Protein AF-A0A9N9NL65-F1 (afdb_monomer)

Solvent-accessible surface area (backbone atoms only — not comparable to full-atom values): 8429 Å² total; per-residue (Å²): 136,92,76,84,95,78,80,83,81,56,79,84,69,87,69,73,79,80,67,92,77,69,92,88,80,80,86,81,75,58,72,91,59,53,74,99,67,92,49,69,66,60,51,47,40,72,78,43,74,54,50,63,75,54,86,49,64,72,66,52,74,76,53,86,87,74,60,100,44,67,74,53,44,51,54,50,52,52,60,50,59,76,53,42,76,74,82,89,77,88,79,82,77,80,89,63,77,93,50,82,85,44,86,87,64,70,76,49,69,72,58,63,73,64,64,74,90,126

Radius of gyration: 21.15 Å; Cα contacts (8 Å, |Δi|>4): 39; chains: 1; bounding box: 57×36×51 Å

Structure (mmCIF, N/CA/C/O backbone):
data_AF-A0A9N9NL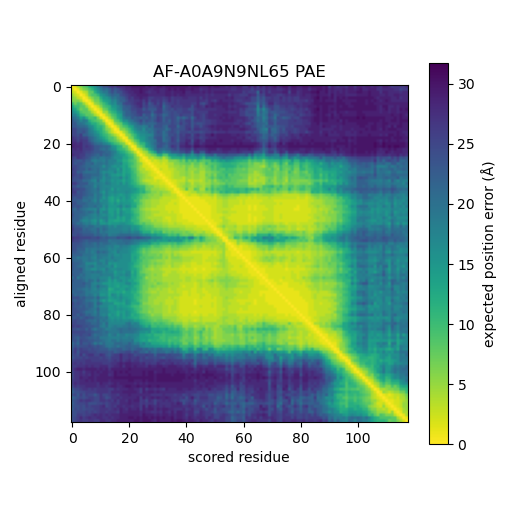65-F1
#
_entry.id   AF-A0A9N9NL65-F1
#
loop_
_atom_site.group_PDB
_atom_site.id
_atom_site.type_symbol
_atom_site.label_atom_id
_atom_site.label_alt_id
_atom_site.label_comp_id
_atom_site.label_asym_id
_atom_site.label_entity_id
_atom_site.label_seq_id
_atom_site.pdbx_PDB_ins_code
_atom_site.Cartn_x
_atom_site.Cartn_y
_atom_site.Cartn_z
_atom_site.occupancy
_atom_site.B_iso_or_equiv
_atom_site.auth_seq_id
_atom_site.auth_comp_id
_atom_site.auth_asym_id
_atom_site.auth_atom_id
_atom_site.pdbx_PDB_model_num
ATOM 1 N N . MET A 1 1 ? 3.258 26.348 6.315 1.00 36.44 1 MET A N 1
ATOM 2 C CA . MET A 1 1 ? 2.430 25.887 5.182 1.00 36.44 1 MET A CA 1
ATOM 3 C C . MET A 1 1 ? 1.489 24.807 5.706 1.00 36.44 1 MET A C 1
ATOM 5 O O . MET A 1 1 ? 1.945 23.718 6.023 1.00 36.44 1 MET A O 1
ATOM 9 N N . GLN A 1 2 ? 0.229 25.160 5.974 1.00 33.34 2 GLN A N 1
ATOM 10 C CA . GLN A 1 2 ? -0.779 24.248 6.527 1.00 33.34 2 GLN A CA 1
ATOM 11 C C . GLN A 1 2 ? -1.337 23.370 5.403 1.00 33.34 2 GLN A C 1
ATOM 13 O O . GLN A 1 2 ? -1.872 23.902 4.434 1.00 33.34 2 GLN A O 1
ATOM 18 N N . LEU A 1 3 ? -1.245 22.046 5.549 1.00 34.97 3 LEU A N 1
ATOM 19 C CA . LEU A 1 3 ? -2.016 21.095 4.749 1.00 34.97 3 LEU A CA 1
ATOM 20 C C . LEU A 1 3 ? -2.956 20.292 5.663 1.00 34.97 3 LEU A C 1
ATOM 22 O O . LEU A 1 3 ? -2.587 19.854 6.752 1.00 34.97 3 LEU A O 1
ATOM 26 N N . ASN A 1 4 ? -4.201 20.192 5.205 1.00 29.06 4 ASN A N 1
ATOM 27 C CA . ASN A 1 4 ? -5.418 19.743 5.878 1.00 29.06 4 ASN A CA 1
ATOM 28 C C . ASN A 1 4 ? -5.340 18.414 6.659 1.00 29.06 4 ASN A C 1
ATOM 30 O O . ASN A 1 4 ? -5.093 17.350 6.097 1.00 29.06 4 ASN A O 1
ATOM 34 N N . LYS A 1 5 ? -5.737 18.458 7.940 1.00 35.62 5 LYS A N 1
ATOM 35 C CA . LYS A 1 5 ? -6.006 17.296 8.813 1.00 35.62 5 LYS A CA 1
ATOM 36 C C . LYS A 1 5 ? -7.389 16.665 8.550 1.00 35.62 5 LYS A C 1
ATOM 38 O O . LYS A 1 5 ? -8.256 16.709 9.421 1.00 35.62 5 LYS A O 1
ATOM 43 N N . LYS A 1 6 ? -7.625 16.090 7.366 1.00 42.31 6 LYS A N 1
ATOM 44 C CA . LYS A 1 6 ? -8.864 15.325 7.082 1.00 42.31 6 LYS A CA 1
ATOM 45 C C . LYS A 1 6 ? -8.637 14.016 6.312 1.00 42.31 6 LYS A C 1
ATOM 47 O O . LYS A 1 6 ? -9.478 13.631 5.509 1.00 42.31 6 LYS A O 1
ATOM 52 N N . ASN A 1 7 ? -7.544 13.304 6.591 1.00 33.78 7 ASN A N 1
ATOM 53 C CA . ASN A 1 7 ? -7.343 11.965 6.034 1.00 33.78 7 ASN A CA 1
ATOM 54 C C . ASN A 1 7 ? -7.715 10.896 7.067 1.00 33.78 7 ASN A C 1
ATOM 56 O O . ASN A 1 7 ? -7.180 10.829 8.171 1.00 33.78 7 ASN A O 1
ATOM 60 N N . LEU A 1 8 ? -8.729 10.139 6.669 1.00 35.84 8 LEU A N 1
ATOM 61 C CA . LEU A 1 8 ? -9.504 9.141 7.382 1.00 35.84 8 LEU A CA 1
ATOM 62 C C . LEU A 1 8 ? -8.626 7.931 7.751 1.00 35.84 8 LEU A C 1
ATOM 64 O O . LEU A 1 8 ? -8.185 7.184 6.882 1.00 35.84 8 LEU A O 1
ATOM 68 N N . LEU A 1 9 ? -8.364 7.753 9.047 1.00 35.53 9 LEU A N 1
ATOM 69 C CA . LEU A 1 9 ? -7.723 6.565 9.616 1.00 35.53 9 LEU A CA 1
ATOM 70 C C . LEU A 1 9 ? -8.725 5.404 9.609 1.00 35.53 9 LEU A C 1
ATOM 72 O O . LEU A 1 9 ? -9.519 5.272 10.537 1.00 35.53 9 LEU A O 1
ATOM 76 N N . ILE A 1 10 ? -8.691 4.564 8.575 1.00 39.81 10 ILE A N 1
ATOM 77 C CA . ILE A 1 10 ? -9.370 3.266 8.598 1.00 39.81 10 ILE A CA 1
ATOM 78 C C . ILE A 1 10 ? -8.302 2.197 8.842 1.00 39.81 10 ILE A C 1
ATOM 80 O O . ILE A 1 10 ? -7.595 1.775 7.929 1.00 39.81 10 ILE A O 1
ATOM 84 N N . GLY A 1 11 ? -8.124 1.830 10.110 1.00 42.47 11 GLY A N 1
ATOM 85 C CA . GLY A 1 11 ? -7.150 0.833 10.538 1.00 42.47 11 GLY A CA 1
ATOM 86 C C . GLY A 1 11 ? -7.577 -0.578 10.144 1.00 42.47 11 GLY A C 1
ATOM 87 O O . GLY A 1 11 ? -8.620 -1.059 10.577 1.00 42.47 11 GLY A O 1
ATOM 88 N N . TYR A 1 12 ? -6.735 -1.257 9.368 1.00 37.97 12 TYR A N 1
ATOM 89 C CA . TYR A 1 12 ? -6.771 -2.709 9.247 1.00 37.97 12 TYR A CA 1
ATOM 90 C C . TYR A 1 12 ? -6.184 -3.319 10.524 1.00 37.97 12 TYR A C 1
ATOM 92 O O . TYR A 1 12 ? -5.000 -3.150 10.824 1.00 37.97 12 TYR A O 1
ATOM 100 N N . LEU A 1 13 ? -7.033 -3.965 11.316 1.00 41.62 13 LEU A N 1
ATOM 101 C CA . LEU A 1 13 ? -6.691 -4.548 12.607 1.00 41.62 13 LEU A CA 1
ATOM 102 C C . LEU A 1 13 ? -6.437 -6.048 12.439 1.00 41.62 13 LEU A C 1
ATOM 104 O O . LEU A 1 13 ? -7.358 -6.852 12.541 1.00 41.62 13 LEU A O 1
ATOM 108 N N . GLU A 1 14 ? -5.177 -6.440 12.245 1.00 38.09 14 GLU A N 1
ATOM 109 C CA . GLU A 1 14 ? -4.749 -7.757 12.727 1.00 38.09 14 GLU A CA 1
ATOM 110 C C . GLU A 1 14 ? -4.768 -7.699 14.259 1.00 38.09 14 GLU A C 1
ATOM 112 O O . GLU A 1 14 ? -3.880 -7.106 14.869 1.00 38.09 14 GLU A O 1
ATOM 117 N N . HIS A 1 15 ? -5.827 -8.269 14.839 1.00 38.44 15 HIS A N 1
ATOM 118 C CA . HIS A 1 15 ? -6.114 -8.363 16.270 1.00 38.44 15 HIS A CA 1
ATOM 119 C C . HIS A 1 15 ? -6.043 -7.031 17.032 1.00 38.44 15 HIS A C 1
ATOM 121 O O . HIS A 1 15 ? -5.018 -6.664 17.606 1.00 38.44 15 HIS A O 1
ATOM 127 N N . ILE A 1 16 ? -7.200 -6.368 17.181 1.00 46.06 16 ILE A N 1
ATOM 128 C CA . ILE A 1 16 ? -7.435 -5.657 18.445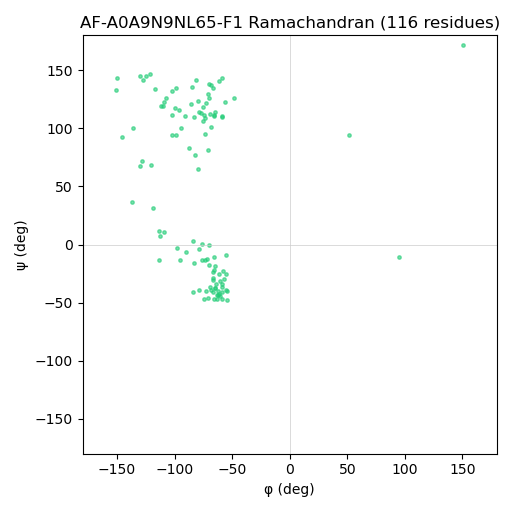 1.00 46.06 16 ILE A CA 1
ATOM 129 C C . ILE A 1 16 ? -7.288 -6.733 19.531 1.00 46.06 16 ILE A C 1
ATOM 131 O O . ILE A 1 16 ? -8.001 -7.738 19.447 1.00 46.06 16 ILE A O 1
ATOM 135 N N . PRO A 1 17 ? -6.395 -6.596 20.523 1.00 38.88 17 PRO A N 1
ATOM 136 C CA . PRO A 1 17 ? -6.464 -7.463 21.682 1.00 38.88 17 PRO A CA 1
ATOM 137 C C . PRO A 1 17 ? -7.847 -7.259 22.302 1.00 38.88 17 PRO A C 1
ATOM 139 O O . PRO A 1 17 ? -8.157 -6.186 22.819 1.00 38.88 17 PRO A O 1
ATOM 142 N N . THR A 1 18 ? -8.713 -8.266 22.208 1.00 48.44 18 THR A N 1
ATOM 143 C CA . THR A 1 18 ? -9.915 -8.328 23.035 1.00 48.44 18 THR A CA 1
ATOM 144 C C . THR A 1 18 ? -9.423 -8.638 24.440 1.00 48.44 18 THR A C 1
ATOM 146 O O . THR A 1 18 ? -9.324 -9.794 24.839 1.00 48.44 18 THR A O 1
ATOM 149 N N . VAL A 1 19 ? -8.976 -7.602 25.151 1.00 52.94 19 VAL A N 1
ATOM 150 C CA . VAL A 1 19 ? -8.609 -7.716 26.559 1.00 52.94 19 VAL A CA 1
ATOM 151 C C . VAL A 1 19 ? -9.906 -8.027 27.297 1.00 52.94 19 VAL A C 1
ATOM 153 O O . VAL A 1 19 ? -10.816 -7.202 27.324 1.00 52.94 19 VAL A O 1
ATOM 156 N N . ALA A 1 20 ? -10.014 -9.249 27.818 1.00 47.09 20 ALA A N 1
ATOM 157 C CA . ALA A 1 20 ? -11.229 -9.764 28.446 1.00 47.09 20 ALA A CA 1
ATOM 158 C C . ALA A 1 20 ? -11.553 -9.107 29.803 1.00 47.09 20 ALA A C 1
ATOM 160 O O . ALA A 1 20 ? -12.582 -9.417 30.390 1.00 47.09 20 ALA A O 1
ATOM 161 N N . GLU A 1 21 ? -10.734 -8.170 30.283 1.00 55.75 21 GLU A N 1
ATOM 162 C CA . GLU A 1 21 ? -10.946 -7.454 31.542 1.00 55.75 21 GLU A CA 1
ATOM 163 C C . GLU A 1 21 ? -10.444 -6.009 31.408 1.00 55.75 21 GLU A C 1
ATOM 165 O O . GLU A 1 21 ? -9.264 -5.732 31.603 1.00 55.75 21 GLU A O 1
ATOM 170 N N . ILE A 1 22 ? -11.320 -5.067 31.038 1.00 55.25 22 ILE A N 1
ATOM 171 C CA . ILE A 1 22 ? -11.053 -3.633 31.232 1.00 55.25 22 ILE A CA 1
ATOM 172 C C . ILE A 1 22 ? -12.323 -2.979 31.768 1.00 55.25 22 ILE A C 1
ATOM 174 O O . ILE A 1 22 ? -13.248 -2.652 31.023 1.00 55.25 22 ILE A O 1
ATOM 178 N N . GLU A 1 23 ? -12.346 -2.766 33.080 1.00 56.78 23 GLU A N 1
ATOM 179 C CA . GLU A 1 23 ? -13.243 -1.812 33.71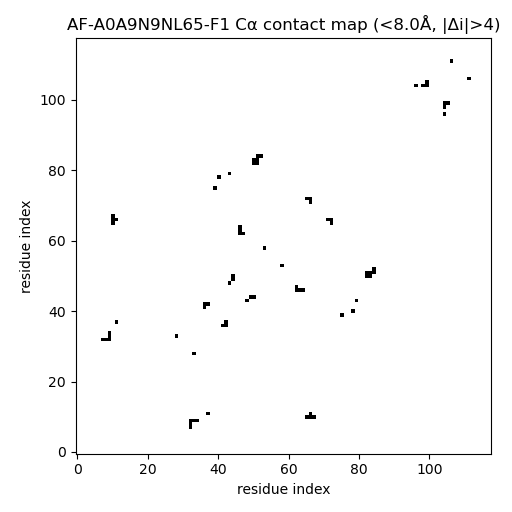7 1.00 56.78 23 GLU A CA 1
ATOM 180 C C . GLU A 1 23 ? -12.982 -0.410 33.128 1.00 56.78 23 GLU A C 1
ATOM 182 O O . GLU A 1 23 ? -11.942 0.210 33.342 1.00 56.78 23 GLU A O 1
ATOM 187 N N . GLY A 1 24 ? -13.936 0.097 32.346 1.00 55.78 24 GLY A N 1
ATOM 188 C CA . GLY A 1 24 ? -14.226 1.533 32.287 1.00 55.78 24 GLY A CA 1
ATOM 189 C C . GLY A 1 24 ? -13.592 2.403 31.195 1.00 55.78 24 GLY A C 1
ATOM 190 O O . GLY A 1 24 ? -14.071 3.517 31.030 1.00 55.78 24 GLY A O 1
ATOM 191 N N . ASN A 1 25 ? -12.609 1.956 30.405 1.00 65.44 25 ASN A N 1
ATOM 192 C CA . ASN A 1 25 ? -11.949 2.830 29.410 1.00 65.44 25 ASN A CA 1
ATOM 193 C C . ASN A 1 25 ? -11.863 2.212 28.005 1.00 65.44 25 ASN A C 1
ATOM 195 O O . ASN A 1 25 ? -10.779 1.923 27.500 1.00 65.44 25 ASN A O 1
ATOM 199 N N . ILE A 1 26 ? -13.009 2.037 27.341 1.00 73.62 26 ILE A N 1
ATOM 200 C CA . ILE A 1 26 ? -13.061 1.599 25.938 1.00 73.62 26 ILE A CA 1
ATOM 201 C C . ILE A 1 26 ? -13.547 2.761 25.071 1.00 73.62 26 ILE A C 1
ATOM 203 O O . ILE A 1 26 ? -14.667 3.242 25.232 1.00 73.62 26 ILE A O 1
ATOM 207 N N . ILE A 1 27 ? -12.719 3.199 24.121 1.00 78.12 27 ILE A N 1
ATOM 208 C CA . ILE A 1 27 ? -13.145 4.147 23.089 1.00 78.12 27 ILE A CA 1
ATOM 209 C C . ILE A 1 27 ? -13.832 3.347 21.985 1.00 78.12 27 ILE A C 1
ATOM 211 O O . ILE A 1 27 ? -13.189 2.601 21.247 1.00 78.12 27 ILE A O 1
ATOM 215 N N . GLN A 1 28 ? -15.148 3.505 21.864 1.00 81.50 28 GLN A N 1
ATOM 216 C CA . GLN A 1 28 ? -15.893 2.941 20.746 1.00 81.50 28 GLN A CA 1
ATOM 217 C C . GLN A 1 28 ? -15.647 3.773 19.486 1.00 81.50 28 GLN A C 1
ATOM 219 O O . GLN A 1 28 ? -15.977 4.957 19.420 1.00 81.50 28 GLN A O 1
ATOM 224 N N . LEU A 1 29 ? -15.069 3.140 18.467 1.00 81.56 29 LEU A N 1
ATOM 225 C CA . LEU A 1 29 ? -14.941 3.735 17.141 1.00 81.56 29 LEU A CA 1
ATOM 226 C C . LEU A 1 29 ? -16.324 3.820 16.485 1.00 81.56 29 LEU A C 1
ATOM 228 O O . LEU A 1 29 ? -17.129 2.890 16.564 1.00 81.56 29 LEU A O 1
ATOM 232 N N . SER A 1 30 ? -16.601 4.943 15.825 1.00 85.75 30 SER A N 1
ATOM 233 C CA . SER A 1 30 ? -17.855 5.120 15.092 1.00 85.75 30 SER A CA 1
ATOM 234 C C . SER A 1 30 ? -17.983 4.077 13.979 1.00 85.75 30 SER A C 1
ATOM 236 O O . SER A 1 30 ? -17.026 3.801 13.258 1.00 85.75 30 SER A O 1
ATOM 238 N N . LYS A 1 31 ? -19.191 3.546 13.769 1.00 82.25 31 LYS A N 1
ATOM 239 C CA . LYS A 1 31 ? -19.464 2.585 12.685 1.00 82.25 31 LYS A CA 1
ATOM 240 C C . LYS A 1 31 ? -19.131 3.143 11.294 1.00 82.25 31 LYS A C 1
ATOM 242 O O . LYS A 1 31 ? -18.838 2.374 10.395 1.00 82.25 31 LYS A O 1
ATOM 247 N N . ASN A 1 32 ? -19.107 4.468 11.134 1.00 82.19 32 ASN A N 1
ATOM 248 C CA . ASN A 1 32 ? -18.798 5.134 9.864 1.00 82.19 32 ASN A CA 1
ATOM 249 C C . ASN A 1 32 ? -17.309 5.085 9.481 1.00 82.19 32 ASN A C 1
ATOM 251 O O . ASN A 1 32 ? -16.961 5.426 8.355 1.00 82.19 32 ASN A O 1
ATOM 255 N N . ILE A 1 33 ? -16.432 4.718 10.418 1.00 82.75 33 ILE A N 1
ATOM 256 C CA . ILE A 1 33 ? -14.986 4.568 10.185 1.00 82.75 33 ILE A CA 1
ATOM 257 C C . ILE A 1 33 ? -14.536 3.107 10.292 1.00 82.75 33 ILE A C 1
ATOM 259 O O . ILE A 1 33 ? -13.344 2.815 10.272 1.00 82.75 33 ILE A O 1
ATOM 263 N N . ILE A 1 34 ? -15.493 2.190 10.421 1.00 82.88 34 ILE A N 1
ATOM 264 C CA . ILE A 1 34 ? -15.259 0.753 10.439 1.00 82.88 34 ILE A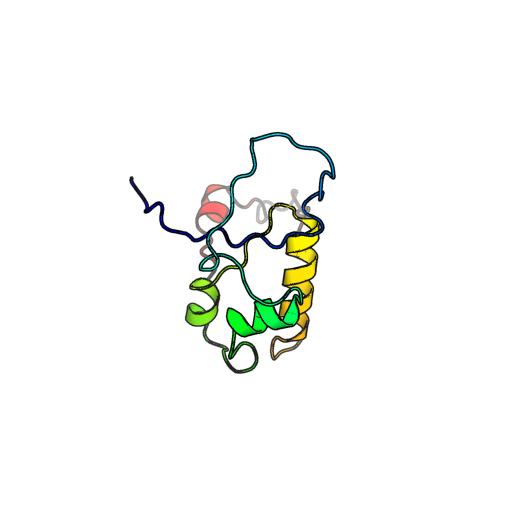 CA 1
ATOM 265 C C . ILE A 1 34 ? -15.757 0.213 9.105 1.00 82.88 34 ILE A C 1
ATOM 267 O O . ILE A 1 34 ? -16.905 0.434 8.724 1.00 82.88 34 ILE A O 1
ATOM 271 N N . LEU A 1 35 ? -14.894 -0.503 8.394 1.00 83.12 35 LEU A N 1
ATOM 272 C CA . LEU A 1 35 ? -15.312 -1.222 7.199 1.00 83.12 35 LEU A CA 1
ATOM 273 C C . LEU A 1 35 ? -15.964 -2.551 7.605 1.00 83.12 35 LEU A C 1
ATOM 275 O O . LEU A 1 35 ? -15.496 -3.197 8.544 1.00 83.12 35 LEU A O 1
ATOM 279 N N . PRO A 1 36 ? -17.033 -2.983 6.915 1.00 79.88 36 PRO A N 1
ATOM 280 C CA . PRO A 1 36 ? -17.769 -4.196 7.271 1.00 79.88 36 PRO A CA 1
ATOM 281 C C . PRO A 1 36 ? -17.050 -5.491 6.858 1.00 79.88 36 PRO A C 1
ATOM 283 O O . PRO A 1 36 ? -17.579 -6.577 7.074 1.00 79.88 36 PRO A O 1
ATOM 286 N N . PHE A 1 37 ? -15.870 -5.393 6.244 1.00 78.69 37 PHE A N 1
ATOM 287 C CA . PHE A 1 37 ? -15.101 -6.517 5.726 1.00 78.69 37 PHE A CA 1
ATOM 288 C C . PHE A 1 37 ? -13.711 -6.581 6.367 1.00 78.69 37 PHE A C 1
ATOM 290 O O . PHE A 1 37 ? -13.099 -5.558 6.669 1.00 78.69 37 PHE A O 1
ATOM 297 N N . GLN A 1 38 ? -13.216 -7.806 6.544 1.00 80.38 38 GLN A N 1
ATOM 298 C CA . GLN A 1 38 ? -11.880 -8.120 7.072 1.00 80.38 38 GLN A CA 1
ATOM 299 C C . GLN A 1 38 ? -10.975 -8.776 6.013 1.00 80.38 38 GLN A C 1
ATOM 301 O O . GLN A 1 38 ? -9.916 -9.297 6.349 1.00 80.38 38 GLN A O 1
ATOM 306 N N . ASP A 1 39 ? -11.395 -8.758 4.741 1.00 86.31 39 ASP A N 1
ATOM 307 C CA . ASP A 1 39 ? -10.627 -9.289 3.609 1.00 86.31 39 ASP A CA 1
ATOM 308 C C . ASP A 1 39 ? -9.884 -8.188 2.832 1.00 86.31 39 ASP A C 1
ATOM 310 O O . ASP A 1 39 ? -10.418 -7.095 2.591 1.00 86.31 39 ASP A O 1
ATOM 314 N N . ILE A 1 40 ? -8.609 -8.442 2.516 1.00 87.00 40 ILE A N 1
ATOM 315 C CA . ILE A 1 40 ? -7.707 -7.445 1.921 1.00 87.00 40 ILE A CA 1
ATOM 316 C C . ILE A 1 40 ? -8.144 -7.146 0.489 1.00 87.00 40 ILE A C 1
ATOM 318 O O . ILE A 1 40 ? -8.104 -5.989 0.073 1.00 87.00 40 ILE A O 1
ATOM 322 N N . ASN A 1 41 ? -8.627 -8.147 -0.251 1.00 88.75 41 ASN A N 1
ATOM 323 C CA . ASN A 1 41 ? -9.101 -7.933 -1.615 1.00 88.75 41 ASN A CA 1
ATOM 324 C C . ASN A 1 41 ? -10.381 -7.094 -1.628 1.00 88.75 41 ASN A C 1
ATOM 326 O O . ASN A 1 41 ? -10.503 -6.187 -2.448 1.00 88.75 41 ASN A O 1
ATOM 330 N N . ALA A 1 42 ? -11.290 -7.313 -0.673 1.00 89.19 42 ALA A N 1
ATOM 331 C CA . ALA A 1 42 ? -12.458 -6.455 -0.486 1.00 89.19 42 ALA A CA 1
ATOM 332 C C . ALA A 1 42 ? -12.068 -4.991 -0.198 1.00 89.19 42 ALA A C 1
ATOM 334 O O . ALA A 1 42 ? -12.662 -4.077 -0.771 1.00 89.19 42 ALA A O 1
ATOM 335 N N . LEU A 1 43 ? -11.032 -4.753 0.621 1.00 89.81 43 LEU A N 1
ATOM 336 C CA . LEU A 1 43 ? -10.490 -3.405 0.842 1.00 89.81 43 LEU A CA 1
ATOM 337 C C . LEU A 1 43 ? -9.905 -2.803 -0.436 1.00 89.81 43 LEU A C 1
ATOM 339 O O . LEU A 1 43 ? -10.189 -1.647 -0.751 1.00 89.81 43 LEU A O 1
ATOM 343 N N . ILE A 1 44 ? -9.092 -3.572 -1.161 1.00 89.81 44 ILE A N 1
ATOM 344 C CA . ILE A 1 44 ? -8.480 -3.122 -2.413 1.00 89.81 44 ILE A CA 1
ATOM 345 C C . ILE A 1 44 ? -9.572 -2.741 -3.409 1.00 89.81 44 ILE A C 1
ATOM 347 O O . ILE A 1 44 ? -9.516 -1.643 -3.948 1.00 89.81 44 ILE A O 1
ATOM 351 N N . HIS A 1 45 ? -10.600 -3.571 -3.589 1.00 89.62 45 HIS A N 1
ATOM 352 C CA . HIS A 1 45 ? -11.708 -3.286 -4.499 1.00 89.62 45 HIS A CA 1
ATOM 353 C C . HIS A 1 45 ? -12.534 -2.069 -4.061 1.00 89.62 45 HIS A C 1
ATOM 355 O O . HIS A 1 45 ? -12.952 -1.269 -4.894 1.00 89.62 45 HIS A O 1
ATOM 361 N N . PHE A 1 46 ? -12.734 -1.880 -2.753 1.00 89.06 46 PHE A N 1
ATOM 362 C CA . PHE A 1 46 ? -13.435 -0.709 -2.227 1.00 89.06 46 PHE A CA 1
ATOM 363 C C . PHE A 1 46 ? -12.712 0.607 -2.562 1.00 89.06 46 PHE A C 1
ATOM 365 O O . PHE A 1 46 ? -13.354 1.597 -2.909 1.00 89.06 46 PHE A O 1
ATOM 372 N N . ILE A 1 47 ? -11.377 0.626 -2.485 1.00 90.00 47 ILE A N 1
ATOM 373 C CA . ILE A 1 47 ? -10.570 1.819 -2.785 1.00 90.00 47 ILE A CA 1
ATOM 374 C C . ILE A 1 47 ? -10.309 1.959 -4.293 1.00 90.00 47 ILE A C 1
ATOM 376 O O . ILE A 1 47 ? -10.413 3.062 -4.841 1.00 90.00 47 ILE A O 1
ATOM 380 N N . TYR A 1 48 ? -10.018 0.846 -4.966 1.00 90.06 48 TYR A N 1
ATOM 381 C CA . TYR A 1 48 ? -9.660 0.737 -6.379 1.00 90.06 48 TYR A CA 1
ATOM 382 C C . TYR A 1 48 ? -10.644 -0.156 -7.155 1.00 90.06 48 TYR A C 1
ATOM 384 O O . TYR A 1 48 ? -10.272 -1.231 -7.631 1.00 90.06 48 TYR A O 1
ATOM 392 N N . PRO A 1 49 ? -11.902 0.276 -7.347 1.00 89.19 49 PRO A N 1
ATOM 393 C CA . PRO A 1 49 ? -12.910 -0.546 -8.021 1.00 89.19 49 PRO A CA 1
ATOM 394 C C . PRO A 1 49 ? -12.549 -0.906 -9.470 1.00 89.19 49 PRO A C 1
ATOM 396 O O . PRO A 1 49 ? -12.990 -1.937 -9.966 1.00 89.19 49 PRO A O 1
ATOM 399 N N . ASN A 1 50 ? -11.727 -0.086 -10.136 1.00 87.12 50 ASN A N 1
ATOM 400 C CA . ASN A 1 50 ? -11.370 -0.233 -11.550 1.00 87.12 50 ASN A CA 1
ATOM 401 C C . ASN A 1 50 ? -9.862 -0.446 -11.755 1.00 87.12 50 ASN A C 1
ATOM 403 O O . ASN A 1 50 ? -9.323 -0.013 -12.771 1.00 87.12 50 ASN A O 1
ATOM 407 N N . LEU A 1 51 ? -9.178 -1.091 -10.803 1.00 84.25 51 LEU A N 1
ATOM 408 C CA . LEU A 1 51 ? -7.721 -1.279 -10.834 1.00 84.25 51 LEU A CA 1
ATOM 409 C C . LEU A 1 51 ? -7.222 -1.936 -12.136 1.00 84.25 51 LEU A C 1
ATOM 411 O O . LEU A 1 51 ? -6.217 -1.514 -12.697 1.00 84.25 51 LEU A O 1
ATOM 415 N N . SER A 1 52 ? -7.965 -2.920 -12.650 1.00 76.44 52 SER A N 1
ATOM 416 C CA . SER A 1 52 ? -7.644 -3.654 -13.883 1.00 76.44 52 SER A CA 1
ATOM 417 C C . SER A 1 52 ? -7.925 -2.888 -15.179 1.00 76.44 52 SER A C 1
ATOM 419 O O . SER A 1 52 ? -7.488 -3.307 -16.246 1.00 76.44 52 SER A O 1
ATOM 421 N N . ALA A 1 53 ? -8.665 -1.780 -15.109 1.00 74.44 53 ALA A N 1
ATOM 422 C CA . ALA A 1 53 ? -9.064 -0.985 -16.270 1.00 74.44 53 ALA A CA 1
ATOM 423 C C . ALA A 1 53 ? -8.417 0.409 -16.286 1.00 74.44 53 ALA A C 1
ATOM 425 O O . ALA A 1 53 ? -8.469 1.105 -17.300 1.00 74.44 53 ALA A O 1
ATOM 426 N N . SER A 1 54 ? -7.822 0.844 -15.173 1.00 68.44 54 SER A N 1
ATOM 427 C CA . SER A 1 54 ? -7.218 2.165 -15.046 1.00 68.44 54 SER A CA 1
ATOM 428 C C . SER A 1 54 ? -5.723 2.126 -15.361 1.00 68.44 54 SER A C 1
ATOM 430 O O . SER A 1 54 ? -4.910 1.814 -14.494 1.00 68.44 54 SER A O 1
ATOM 432 N N . SER A 1 55 ? -5.346 2.526 -16.574 1.00 67.94 55 SER A N 1
ATOM 433 C CA . SER A 1 55 ? -3.966 2.927 -16.893 1.00 67.94 55 SER A CA 1
ATOM 434 C C . SER A 1 55 ? -3.685 4.398 -16.547 1.00 67.94 55 SER A C 1
ATOM 436 O O . SER A 1 55 ? -2.613 4.917 -16.843 1.00 67.94 55 SER A O 1
ATOM 438 N N . ASP A 1 56 ? -4.665 5.098 -15.968 1.00 80.50 56 ASP A N 1
ATOM 439 C CA . ASP A 1 56 ? -4.563 6.512 -15.615 1.00 80.50 56 ASP A CA 1
ATOM 440 C C . ASP A 1 56 ? -3.765 6.692 -14.318 1.00 80.50 56 ASP A C 1
ATOM 442 O O . ASP A 1 56 ? -4.216 6.329 -13.227 1.00 80.50 56 ASP A O 1
ATOM 446 N N . SER A 1 57 ? -2.590 7.313 -14.423 1.00 79.25 57 SER A N 1
ATOM 447 C CA . SER A 1 57 ? -1.754 7.642 -13.268 1.00 79.25 57 SER A CA 1
ATOM 448 C C . SER A 1 57 ? -2.488 8.541 -12.268 1.00 79.25 57 SER A C 1
ATOM 450 O O . SER A 1 57 ? -2.347 8.357 -11.057 1.00 79.25 57 SER A O 1
ATOM 452 N N . GLN A 1 58 ? -3.362 9.446 -12.732 1.00 84.69 58 GLN A N 1
ATOM 453 C CA . GLN A 1 58 ? -4.135 10.318 -11.846 1.00 84.69 58 GLN A CA 1
ATOM 454 C C . GLN A 1 58 ? -5.144 9.549 -10.989 1.00 84.69 58 GLN A C 1
ATOM 456 O O . GLN A 1 58 ? -5.487 9.995 -9.889 1.00 84.69 58 GLN A O 1
ATOM 461 N N . TYR A 1 59 ? -5.646 8.414 -11.477 1.00 86.19 59 TYR A N 1
ATOM 462 C CA . TYR A 1 59 ? -6.559 7.563 -10.722 1.00 86.19 59 TYR A CA 1
ATOM 463 C C . TYR A 1 59 ? -5.858 6.935 -9.514 1.00 86.19 59 TYR A C 1
ATOM 465 O O . TYR A 1 59 ? -6.439 6.901 -8.421 1.00 86.19 59 TYR A O 1
ATOM 473 N N . LEU A 1 60 ? -4.611 6.499 -9.706 1.00 84.19 60 LEU A N 1
ATOM 474 C CA . LEU A 1 60 ? -3.808 5.821 -8.694 1.00 84.19 60 LEU A CA 1
ATOM 475 C C . LEU A 1 60 ? -3.294 6.791 -7.631 1.00 84.19 60 LEU A C 1
ATOM 477 O O . LEU A 1 60 ? -3.484 6.545 -6.446 1.00 84.19 60 LEU A O 1
ATOM 481 N N . VAL A 1 61 ? -2.742 7.942 -8.028 1.00 85.75 61 VAL A N 1
ATOM 482 C CA . VAL A 1 61 ? -2.161 8.916 -7.077 1.00 85.75 61 VAL A CA 1
ATOM 483 C C . VAL A 1 61 ? -3.187 9.562 -6.140 1.00 85.75 61 VAL A C 1
ATOM 485 O O . VAL A 1 61 ? -2.831 10.057 -5.074 1.00 85.75 61 VAL A O 1
ATOM 488 N N . LYS A 1 62 ? -4.473 9.574 -6.511 1.00 88.56 62 LYS A N 1
ATOM 489 C CA . LYS A 1 62 ? -5.556 10.143 -5.685 1.00 88.56 62 LYS A CA 1
ATOM 490 C C . LYS A 1 62 ? -6.004 9.215 -4.554 1.00 88.56 62 LYS A C 1
ATOM 492 O O . LYS A 1 62 ? -6.878 9.592 -3.774 1.00 88.56 62 LYS A O 1
ATOM 497 N N . ARG A 1 63 ? -5.460 8.000 -4.479 1.00 89.25 63 ARG A N 1
ATOM 498 C CA . ARG A 1 63 ? -5.890 6.945 -3.562 1.00 89.25 63 ARG A CA 1
ATOM 499 C C . ARG A 1 63 ? -4.687 6.383 -2.820 1.00 89.25 63 ARG A C 1
ATOM 501 O O . ARG A 1 63 ? -3.590 6.304 -3.356 1.00 89.25 63 ARG A O 1
ATOM 508 N N . ALA A 1 64 ? -4.898 6.011 -1.563 1.00 89.06 64 ALA A N 1
ATOM 509 C CA . ALA A 1 64 ? -3.865 5.410 -0.738 1.00 89.06 64 ALA A CA 1
ATOM 510 C C . ALA A 1 64 ? -4.491 4.465 0.284 1.00 89.06 64 ALA A C 1
ATOM 512 O O . ALA A 1 64 ? -5.551 4.752 0.844 1.00 89.06 64 ALA A O 1
ATOM 513 N N . ILE A 1 65 ? -3.797 3.362 0.548 1.00 89.31 65 ILE A N 1
ATOM 514 C CA . ILE A 1 65 ? -4.081 2.475 1.672 1.00 89.31 65 ILE A CA 1
ATOM 515 C C . ILE A 1 65 ? -2.906 2.609 2.634 1.00 89.31 65 ILE A C 1
ATOM 517 O O . ILE A 1 65 ? -1.763 2.347 2.270 1.00 89.31 65 ILE A O 1
ATOM 521 N N . LEU A 1 66 ? -3.184 3.061 3.854 1.00 88.88 66 LEU A N 1
ATOM 522 C CA . LEU A 1 66 ? -2.174 3.258 4.889 1.00 88.88 66 LEU A CA 1
ATOM 523 C C . LEU A 1 66 ? -2.238 2.098 5.876 1.00 88.88 66 LEU A C 1
ATOM 525 O O . LEU A 1 66 ? -3.316 1.760 6.365 1.00 88.88 66 LEU A O 1
ATOM 529 N N . ALA A 1 67 ? -1.084 1.522 6.204 1.00 86.81 67 ALA A N 1
ATOM 530 C CA . ALA A 1 67 ? -0.979 0.491 7.226 1.00 86.81 67 ALA A CA 1
ATOM 531 C C . ALA A 1 67 ? 0.046 0.893 8.301 1.00 86.81 67 ALA A C 1
ATOM 533 O O . ALA A 1 67 ? 1.067 1.498 7.970 1.00 86.81 67 ALA A O 1
ATOM 534 N N . PRO A 1 68 ? -0.176 0.544 9.584 1.00 85.12 68 PRO A N 1
ATOM 535 C CA . PRO A 1 68 ? 0.730 0.933 10.669 1.00 85.12 68 PRO A CA 1
ATOM 536 C C . PRO A 1 68 ? 2.122 0.291 10.591 1.00 85.12 68 PRO A C 1
ATOM 538 O O . PRO A 1 68 ? 3.067 0.799 11.189 1.00 85.12 68 PRO A O 1
ATOM 541 N N . LYS A 1 69 ? 2.247 -0.860 9.914 1.00 90.50 69 LYS A N 1
ATOM 542 C CA . LYS A 1 69 ? 3.494 -1.628 9.806 1.00 90.50 69 LYS A CA 1
ATOM 543 C C . LYS A 1 69 ? 3.829 -1.916 8.349 1.00 90.50 69 LYS A C 1
ATOM 545 O O . LYS A 1 69 ? 2.965 -2.327 7.576 1.00 90.50 69 LYS A O 1
ATOM 550 N N . ASN A 1 70 ? 5.118 -1.855 8.024 1.00 88.62 70 ASN A N 1
ATOM 551 C CA . ASN A 1 70 ? 5.615 -2.144 6.677 1.00 88.62 70 ASN A CA 1
ATOM 552 C C . ASN A 1 70 ? 5.307 -3.573 6.213 1.00 88.62 70 ASN A C 1
ATOM 554 O O . ASN A 1 70 ? 5.046 -3.772 5.034 1.00 88.62 70 ASN A O 1
ATOM 558 N N . LYS A 1 71 ? 5.251 -4.562 7.123 1.00 90.75 71 LYS A N 1
ATOM 559 C CA . LYS A 1 71 ? 4.867 -5.938 6.750 1.00 90.75 71 LYS A CA 1
ATOM 560 C C . LYS A 1 71 ? 3.502 -5.979 6.045 1.00 90.75 71 LYS A C 1
ATOM 562 O O . LYS A 1 71 ? 3.320 -6.723 5.090 1.00 90.75 71 LYS A O 1
ATOM 567 N N . HIS A 1 72 ? 2.559 -5.156 6.511 1.00 87.81 72 HIS A N 1
ATOM 568 C CA . HIS A 1 72 ? 1.205 -5.084 5.970 1.00 87.81 72 HIS A CA 1
ATOM 569 C C . HIS A 1 72 ? 1.174 -4.271 4.684 1.00 87.81 72 HIS A C 1
ATOM 571 O O . HIS A 1 72 ? 0.510 -4.679 3.741 1.00 87.81 72 HIS A O 1
ATOM 577 N N . VAL A 1 73 ? 1.942 -3.177 4.621 1.00 88.31 73 VAL A N 1
ATOM 578 C CA . VAL A 1 73 ? 2.141 -2.411 3.380 1.00 88.31 73 VAL A CA 1
A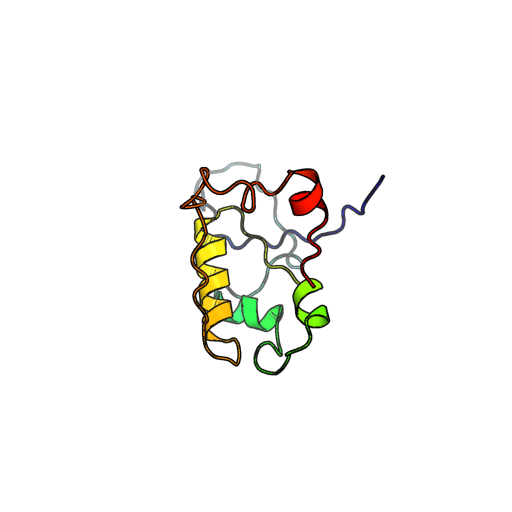TOM 579 C C . VAL A 1 73 ? 2.649 -3.327 2.268 1.00 88.31 73 VAL A C 1
ATOM 581 O O . VAL A 1 73 ? 2.081 -3.335 1.183 1.00 88.31 73 VAL A O 1
ATOM 584 N N . ASN A 1 74 ? 3.657 -4.153 2.550 1.00 89.75 74 ASN A N 1
ATOM 585 C CA . ASN A 1 74 ? 4.225 -5.074 1.568 1.00 89.75 74 ASN A CA 1
ATOM 586 C C . ASN A 1 74 ? 3.197 -6.108 1.092 1.00 89.75 74 ASN A C 1
ATOM 588 O O . ASN A 1 74 ? 3.088 -6.342 -0.107 1.00 89.75 74 ASN A O 1
ATOM 592 N N . ALA A 1 75 ? 2.415 -6.687 2.009 1.00 90.06 75 ALA A N 1
ATOM 593 C CA . ALA A 1 75 ? 1.364 -7.643 1.658 1.00 90.06 75 ALA A CA 1
ATOM 594 C C . ALA A 1 75 ? 0.269 -7.009 0.781 1.00 90.06 75 ALA A C 1
ATOM 596 O O . ALA A 1 75 ? -0.143 -7.598 -0.216 1.00 90.06 75 ALA A O 1
ATOM 597 N N . ILE A 1 76 ? -0.165 -5.791 1.121 1.00 91.12 76 ILE A N 1
ATOM 598 C CA . ILE A 1 76 ? -1.170 -5.045 0.353 1.00 91.12 76 ILE A CA 1
ATOM 599 C C . ILE A 1 76 ? -0.622 -4.673 -1.026 1.00 91.12 76 ILE A C 1
ATOM 601 O O . ILE A 1 76 ? -1.289 -4.910 -2.028 1.00 91.12 76 ILE A O 1
ATOM 605 N N . ASN A 1 77 ? 0.600 -4.141 -1.097 1.00 90.38 77 ASN A N 1
ATOM 606 C CA . ASN A 1 77 ? 1.226 -3.765 -2.363 1.00 90.38 77 ASN A CA 1
ATOM 607 C C . ASN A 1 77 ? 1.404 -4.977 -3.281 1.00 90.38 77 ASN A C 1
ATOM 609 O O . ASN A 1 77 ? 1.076 -4.885 -4.459 1.00 90.38 77 ASN A O 1
ATOM 613 N N . ALA A 1 78 ? 1.838 -6.122 -2.747 1.00 90.25 78 ALA A N 1
ATOM 614 C CA . ALA A 1 78 ? 1.936 -7.358 -3.517 1.00 90.25 78 ALA A CA 1
ATOM 615 C C . ALA A 1 78 ? 0.566 -7.804 -4.062 1.00 90.25 78 ALA A C 1
ATOM 617 O O . ALA A 1 78 ? 0.456 -8.131 -5.240 1.00 90.25 78 ALA A O 1
ATOM 618 N N . ALA A 1 79 ? -0.490 -7.757 -3.242 1.00 90.19 79 ALA A N 1
ATOM 619 C CA . ALA A 1 79 ? -1.848 -8.116 -3.663 1.00 90.19 79 ALA A CA 1
ATOM 620 C C . ALA A 1 79 ? -2.444 -7.152 -4.704 1.00 90.19 79 ALA A C 1
ATOM 622 O O . ALA A 1 79 ? -3.249 -7.562 -5.536 1.00 90.19 79 ALA A O 1
ATOM 623 N N . ILE A 1 80 ? -2.065 -5.873 -4.666 1.00 89.25 80 ILE A N 1
ATOM 624 C CA . ILE A 1 80 ? -2.433 -4.888 -5.688 1.00 89.25 80 ILE A CA 1
ATOM 625 C C . ILE A 1 80 ? -1.677 -5.178 -6.989 1.00 89.25 80 ILE A C 1
ATOM 627 O O . ILE A 1 80 ? -2.287 -5.204 -8.054 1.00 89.25 80 ILE A O 1
ATOM 631 N N . MET A 1 81 ? -0.367 -5.433 -6.912 1.00 87.00 81 MET A N 1
ATOM 632 C CA . MET A 1 81 ? 0.477 -5.712 -8.080 1.00 87.00 81 MET A CA 1
ATOM 633 C C . MET A 1 81 ? 0.001 -6.935 -8.870 1.00 87.00 81 MET A C 1
ATOM 635 O O . MET A 1 81 ? 0.040 -6.904 -10.094 1.00 87.00 81 MET A O 1
ATOM 639 N N . THR A 1 82 ? -0.509 -7.980 -8.211 1.00 87.12 82 THR A N 1
ATOM 640 C CA . THR A 1 82 ? -1.054 -9.163 -8.907 1.00 87.12 82 THR A CA 1
ATOM 641 C C . THR A 1 82 ? -2.370 -8.900 -9.644 1.00 87.12 82 THR A C 1
ATOM 643 O O . THR A 1 82 ? -2.751 -9.692 -10.502 1.00 87.12 82 THR A O 1
ATOM 646 N N . GLN A 1 83 ? -3.075 -7.814 -9.319 1.00 85.88 83 GLN A N 1
ATOM 647 C CA . GLN A 1 83 ? -4.327 -7.410 -9.969 1.00 85.88 83 GLN A CA 1
ATOM 648 C C . GLN A 1 83 ? -4.109 -6.380 -11.085 1.00 85.88 83 GLN A C 1
ATOM 650 O O . GLN A 1 83 ? -5.034 -6.110 -11.857 1.00 85.88 83 GLN A O 1
ATOM 655 N N . PHE A 1 84 ? -2.916 -5.785 -11.163 1.00 83.00 84 PHE A N 1
ATOM 656 C CA . PHE A 1 84 ? -2.595 -4.793 -12.180 1.00 83.00 84 PHE A CA 1
ATOM 657 C C . PHE A 1 84 ? -2.519 -5.431 -13.573 1.00 83.00 84 PHE A C 1
ATOM 659 O O . PHE A 1 84 ? -1.927 -6.499 -13.736 1.00 83.00 84 PHE A O 1
ATOM 666 N N . PRO A 1 85 ? -3.083 -4.775 -14.600 1.00 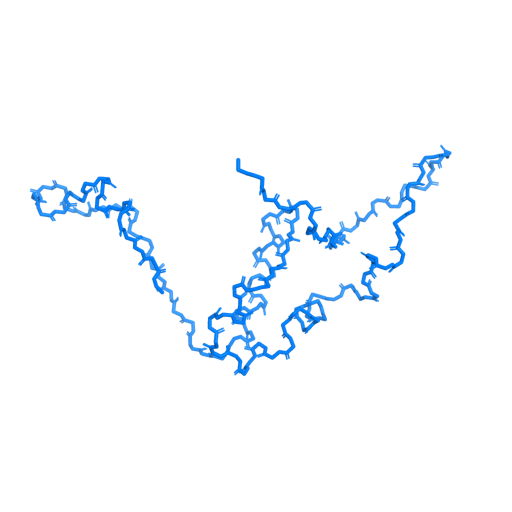76.25 85 PRO A N 1
ATOM 667 C CA . PRO A 1 85 ? -2.972 -5.244 -15.968 1.00 76.25 85 PRO A CA 1
ATOM 668 C C . PRO A 1 85 ? -1.572 -4.894 -16.487 1.00 76.25 85 PRO A C 1
ATOM 670 O O . PRO A 1 85 ? -1.237 -3.722 -16.652 1.00 76.25 85 PRO A O 1
ATOM 673 N N . GLY A 1 86 ? -0.738 -5.896 -16.740 1.00 78.12 86 GLY A N 1
ATOM 674 C CA . GLY A 1 86 ? 0.594 -5.681 -17.301 1.00 78.12 86 GLY A CA 1
ATOM 675 C C . GLY A 1 86 ? 1.596 -6.742 -16.877 1.00 78.12 86 GLY A C 1
ATOM 676 O O . GLY A 1 86 ? 1.312 -7.593 -16.036 1.00 78.12 86 GLY A O 1
ATOM 677 N N . GLU A 1 87 ? 2.774 -6.692 -17.487 1.00 81.31 87 GLU A N 1
ATOM 678 C CA . GLU A 1 87 ? 3.896 -7.537 -17.098 1.00 81.31 87 GLU A CA 1
ATOM 679 C C . GLU A 1 87 ? 4.664 -6.881 -15.947 1.00 81.31 87 GLU A C 1
ATOM 681 O O . GLU A 1 87 ? 4.924 -5.675 -15.960 1.00 81.31 87 GLU A O 1
ATOM 686 N N . ALA A 1 88 ? 5.016 -7.674 -14.936 1.00 80.81 88 ALA A N 1
ATOM 687 C CA . ALA A 1 88 ? 5.855 -7.202 -13.847 1.00 80.81 88 ALA A CA 1
ATOM 688 C C . ALA A 1 88 ? 7.284 -6.981 -14.359 1.00 80.81 88 ALA A C 1
ATOM 690 O O . ALA A 1 88 ? 7.900 -7.890 -14.910 1.00 80.81 88 ALA A O 1
ATOM 691 N N . VAL A 1 89 ? 7.817 -5.779 -14.140 1.00 82.38 89 VAL A N 1
ATOM 692 C CA . VAL A 1 89 ? 9.202 -5.437 -14.475 1.00 82.38 89 VAL A CA 1
ATOM 693 C C . VAL A 1 89 ? 9.992 -5.284 -13.183 1.00 82.38 89 VAL A C 1
ATOM 695 O O . VAL A 1 89 ? 9.643 -4.477 -12.321 1.00 82.38 89 VAL A O 1
ATOM 698 N N . GLU A 1 90 ? 11.062 -6.062 -13.049 1.00 82.12 90 GLU A N 1
ATOM 699 C CA . GLU A 1 90 ? 12.001 -5.931 -11.941 1.00 82.12 90 GLU A CA 1
ATOM 700 C C . GLU A 1 90 ? 13.058 -4.876 -12.282 1.00 82.12 90 GLU A C 1
ATOM 702 O O . GLU A 1 90 ? 13.794 -4.993 -13.263 1.00 82.12 90 GLU A O 1
ATOM 707 N N . TYR A 1 91 ? 13.134 -3.833 -11.458 1.00 79.94 91 TYR A N 1
ATOM 708 C CA . TYR A 1 91 ? 14.168 -2.811 -11.552 1.00 79.94 91 TYR A CA 1
ATOM 709 C C . TYR A 1 91 ? 15.207 -3.071 -10.470 1.00 79.94 91 TYR A C 1
ATOM 711 O O . TYR A 1 91 ? 14.935 -2.914 -9.280 1.00 79.94 91 TYR A O 1
ATOM 719 N N . LEU A 1 92 ? 16.408 -3.461 -10.889 1.00 76.19 92 LEU A N 1
ATOM 720 C CA . LEU A 1 92 ? 17.535 -3.620 -9.979 1.00 76.19 92 LEU A CA 1
ATOM 721 C C . LEU A 1 92 ? 18.010 -2.243 -9.514 1.00 76.19 92 LEU A C 1
ATOM 723 O O . LEU A 1 92 ? 18.267 -1.357 -10.334 1.00 76.19 92 LEU A O 1
ATOM 727 N N . SER A 1 93 ? 18.150 -2.065 -8.201 1.00 75.25 93 SER A N 1
ATOM 728 C CA . SER A 1 93 ? 18.776 -0.863 -7.668 1.00 75.25 93 SER A CA 1
ATOM 729 C C . SER A 1 93 ? 20.255 -0.840 -8.055 1.00 75.25 93 SER A C 1
ATOM 731 O O . SER A 1 93 ? 20.981 -1.832 -7.958 1.00 75.25 93 SER A O 1
ATOM 733 N N . ALA A 1 94 ? 20.723 0.317 -8.513 1.00 70.44 94 ALA A N 1
ATOM 734 C CA . ALA A 1 94 ? 22.146 0.570 -8.664 1.00 70.44 94 ALA A CA 1
ATOM 735 C C . ALA A 1 94 ? 22.712 0.986 -7.299 1.00 70.44 94 ALA A C 1
ATOM 737 O O . ALA A 1 94 ? 22.956 2.164 -7.054 1.00 70.44 94 ALA A O 1
ATOM 738 N N . ASP A 1 95 ? 22.909 0.016 -6.401 1.00 63.91 95 ASP A N 1
ATOM 739 C CA . ASP A 1 95 ? 23.426 0.277 -5.046 1.00 63.91 95 ASP A CA 1
ATOM 740 C C . ASP A 1 95 ? 24.865 0.816 -5.066 1.00 63.91 95 ASP A C 1
ATOM 742 O O . ASP A 1 95 ? 25.361 1.371 -4.085 1.00 63.91 95 ASP A O 1
ATOM 746 N N . THR A 1 96 ? 25.584 0.639 -6.177 1.00 56.97 96 THR A N 1
ATOM 747 C CA . THR A 1 96 ? 26.949 1.136 -6.345 1.00 56.97 96 THR A CA 1
ATOM 748 C C . THR A 1 96 ? 27.238 1.434 -7.811 1.00 56.97 96 THR A C 1
ATOM 750 O O . THR A 1 96 ? 27.001 0.613 -8.698 1.00 56.97 96 THR A O 1
ATOM 753 N N . ILE A 1 97 ? 27.816 2.605 -8.072 1.00 61.22 97 ILE A N 1
ATOM 754 C CA . ILE A 1 97 ? 28.352 2.958 -9.386 1.00 61.22 97 ILE A CA 1
ATOM 755 C C . ILE A 1 97 ? 29.646 2.163 -9.577 1.00 61.22 97 ILE A C 1
ATOM 757 O O . ILE A 1 97 ? 30.646 2.440 -8.915 1.00 61.22 97 ILE A O 1
ATOM 761 N N . LYS A 1 98 ? 29.625 1.158 -10.463 1.00 57.12 98 LYS A N 1
ATOM 762 C CA . LYS A 1 98 ? 30.756 0.238 -10.703 1.00 57.12 98 LYS A CA 1
ATOM 763 C C . LYS A 1 98 ? 32.070 0.943 -11.070 1.00 57.12 98 LYS A C 1
ATOM 765 O O . LYS A 1 98 ? 33.127 0.391 -10.798 1.00 57.12 98 LYS A O 1
ATOM 770 N N . ASN A 1 99 ? 32.012 2.155 -11.629 1.00 54.97 99 ASN A N 1
ATOM 771 C CA . ASN A 1 99 ? 33.178 2.877 -12.137 1.00 54.97 99 ASN A CA 1
ATOM 772 C C . ASN A 1 99 ? 33.256 4.303 -11.563 1.00 54.97 99 ASN A C 1
ATOM 774 O O . ASN A 1 99 ? 33.036 5.274 -12.281 1.00 54.97 99 ASN A O 1
ATOM 778 N N . GLN A 1 100 ? 33.596 4.451 -10.277 1.00 54.19 100 GLN A N 1
ATOM 779 C CA . GLN A 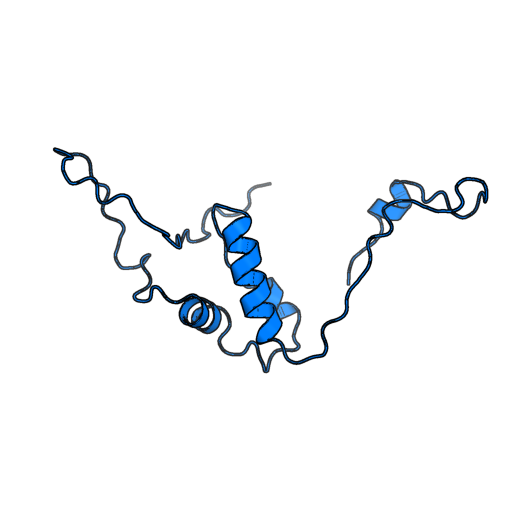1 100 ? 33.932 5.768 -9.695 1.00 54.19 100 GLN A CA 1
ATOM 780 C C . GLN A 1 100 ? 35.228 6.374 -10.273 1.00 54.19 100 GLN A C 1
ATOM 782 O O . GLN A 1 100 ? 35.529 7.537 -10.024 1.00 54.19 100 GLN A O 1
ATOM 787 N N . THR A 1 101 ? 36.001 5.590 -11.028 1.00 56.03 101 THR A N 1
ATOM 788 C CA . THR A 1 101 ? 37.237 6.007 -11.708 1.00 56.03 101 THR A CA 1
ATOM 789 C C . THR A 1 101 ? 36.990 6.691 -13.053 1.00 56.03 101 THR A C 1
ATOM 791 O O . THR A 1 101 ? 37.885 7.348 -13.573 1.00 56.03 101 THR A O 1
ATOM 794 N N . GLU A 1 102 ? 35.789 6.555 -13.618 1.00 56.56 102 GLU A N 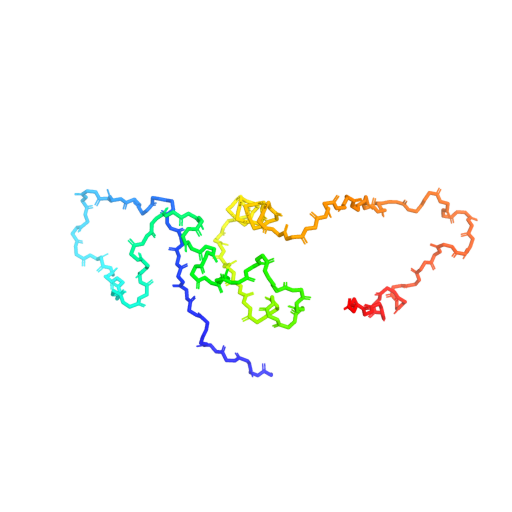1
ATOM 795 C CA . GLU A 1 102 ? 35.358 7.270 -14.818 1.00 56.56 102 GLU A CA 1
ATOM 796 C C . GLU A 1 102 ? 34.686 8.570 -14.357 1.00 56.56 102 GLU A C 1
ATOM 798 O O . GLU A 1 102 ? 33.593 8.539 -13.788 1.00 56.56 102 GLU A O 1
ATOM 803 N N . SER A 1 103 ? 35.315 9.722 -14.605 1.00 56.62 103 SER A N 1
ATOM 804 C CA . SER A 1 103 ? 34.841 11.057 -14.187 1.00 56.62 103 SER A CA 1
ATOM 805 C C . SER A 1 103 ? 33.422 11.420 -14.654 1.00 56.62 103 SER A C 1
ATOM 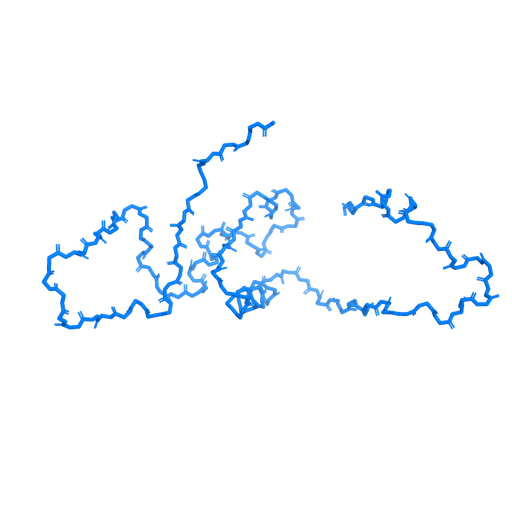807 O O . SER A 1 103 ? 32.866 12.423 -14.221 1.00 56.62 103 SER A O 1
ATOM 809 N N . ASN A 1 104 ? 32.828 10.608 -15.529 1.00 56.34 104 ASN A N 1
ATOM 810 C CA . ASN A 1 104 ? 31.519 10.822 -16.137 1.00 56.34 104 ASN A CA 1
ATOM 811 C C . ASN A 1 104 ? 30.354 10.208 -15.337 1.00 56.34 104 ASN A C 1
ATOM 813 O O . ASN A 1 104 ? 29.202 10.444 -15.688 1.00 56.34 104 ASN A O 1
ATOM 817 N N . HIS A 1 105 ? 30.624 9.438 -14.272 1.00 54.28 105 HIS A N 1
ATOM 818 C CA . HIS A 1 105 ? 29.585 8.793 -13.452 1.00 54.28 105 HIS A CA 1
ATOM 819 C C . HIS A 1 105 ? 29.428 9.395 -12.045 1.00 54.28 105 HIS A C 1
ATOM 821 O O . HIS A 1 105 ? 28.735 8.829 -11.203 1.00 54.28 105 HIS A O 1
ATOM 827 N N . GLN A 1 106 ? 30.044 10.543 -11.758 1.00 61.62 106 GLN A N 1
ATOM 828 C CA . GLN A 1 106 ? 29.794 11.279 -10.517 1.00 61.62 106 GLN A CA 1
ATOM 829 C C . GLN A 1 106 ? 28.601 12.215 -10.713 1.00 61.62 106 GLN A C 1
ATOM 831 O O . GLN A 1 106 ? 28.755 13.396 -11.019 1.00 61.62 106 GLN A O 1
ATOM 836 N N . TYR A 1 107 ? 27.390 11.681 -10.562 1.00 66.19 107 TYR A N 1
ATOM 837 C CA . TYR A 1 107 ? 26.196 12.520 -10.542 1.00 66.19 107 TYR A CA 1
ATOM 838 C C . TYR A 1 107 ? 26.247 13.420 -9.307 1.00 66.19 107 TYR A C 1
ATOM 840 O O . TYR A 1 107 ? 26.202 12.945 -8.171 1.00 66.19 107 TYR A O 1
ATOM 848 N N . LEU A 1 108 ? 26.363 14.729 -9.530 1.00 66.06 108 LEU A N 1
ATOM 849 C CA . LEU A 1 108 ? 26.255 15.715 -8.462 1.00 66.06 108 LEU A CA 1
ATOM 850 C C . LEU A 1 108 ? 24.885 15.585 -7.797 1.00 66.06 108 LEU A C 1
ATOM 852 O O . LEU A 1 108 ? 23.875 15.360 -8.466 1.00 66.06 108 LEU A O 1
ATOM 856 N N . ILE A 1 109 ? 24.836 15.774 -6.481 1.00 60.66 109 ILE A N 1
ATOM 857 C CA . ILE A 1 109 ? 23.581 15.685 -5.726 1.00 60.66 109 ILE A CA 1
ATOM 858 C C . ILE A 1 109 ? 22.521 16.661 -6.255 1.00 60.66 109 ILE A C 1
ATOM 860 O O . ILE A 1 109 ? 21.336 16.351 -6.252 1.00 60.66 109 ILE A O 1
ATOM 864 N N . GLU A 1 110 ? 22.946 17.799 -6.805 1.00 70.38 110 GLU A N 1
ATOM 865 C CA . GLU A 1 110 ? 22.069 18.772 -7.463 1.00 70.38 110 GLU A CA 1
ATOM 866 C C . GLU A 1 110 ? 21.386 18.213 -8.721 1.00 70.38 110 GLU A C 1
ATOM 868 O O . GLU A 1 110 ? 20.230 18.537 -8.979 1.00 70.38 110 GLU A O 1
ATOM 873 N N . PHE A 1 111 ? 22.062 17.332 -9.468 1.00 72.44 111 PHE A N 1
ATOM 874 C CA . PHE A 1 111 ? 21.487 16.635 -10.621 1.00 72.44 111 PHE A CA 1
ATOM 875 C C . PHE A 1 111 ? 20.491 15.553 -10.189 1.00 72.44 111 PHE A C 1
ATOM 877 O O . PHE A 1 111 ? 19.425 15.430 -10.777 1.00 72.44 111 PHE A O 1
ATOM 884 N N . LEU A 1 112 ? 20.785 14.799 -9.126 1.00 68.69 112 LEU A N 1
ATOM 885 C CA . LEU A 1 112 ? 19.828 13.821 -8.588 1.00 68.69 112 LEU A CA 1
ATOM 886 C C . LEU A 1 112 ? 18.569 14.503 -8.036 1.00 68.69 112 LEU A C 1
ATOM 888 O O . LEU A 1 112 ? 17.462 14.010 -8.229 1.00 68.69 112 LEU A O 1
ATOM 892 N N . ASN A 1 113 ? 18.731 15.669 -7.412 1.00 62.22 113 ASN A N 1
ATOM 893 C CA . ASN A 1 113 ? 17.627 16.462 -6.875 1.00 62.22 113 ASN A CA 1
ATOM 894 C C . ASN A 1 113 ? 16.773 17.141 -7.960 1.00 62.22 113 ASN A C 1
ATOM 896 O O . ASN A 1 113 ? 15.696 17.645 -7.644 1.00 62.22 113 ASN A O 1
ATOM 900 N N . SER A 1 114 ? 17.235 17.176 -9.214 1.00 73.56 114 SER A N 1
ATOM 901 C CA . SER A 1 114 ? 16.476 17.703 -10.352 1.00 73.56 114 SER A CA 1
ATOM 902 C C . SER A 1 114 ? 15.770 16.617 -11.169 1.00 73.56 114 SER A C 1
ATOM 904 O O . SER A 1 114 ? 15.026 16.948 -12.093 1.00 73.56 114 SER A O 1
ATOM 906 N N . LEU A 1 115 ? 15.948 15.334 -10.825 1.00 74.12 115 LEU A N 1
ATOM 907 C CA . LEU A 1 115 ? 15.212 14.239 -11.451 1.00 74.12 115 LEU A CA 1
ATOM 908 C C . LEU A 1 115 ? 13.742 14.300 -11.031 1.00 74.12 115 LEU A C 1
ATOM 910 O O . LEU A 1 115 ? 13.382 14.068 -9.878 1.00 74.12 115 LEU A O 1
ATOM 914 N N . ILE A 1 116 ? 12.881 14.600 -11.997 1.00 57.41 116 ILE A N 1
ATOM 915 C CA . ILE A 1 116 ? 11.432 14.569 -11.833 1.00 57.41 116 ILE A CA 1
ATOM 916 C C . ILE A 1 116 ? 10.971 13.212 -12.360 1.00 57.41 116 ILE A C 1
ATOM 918 O O . ILE A 1 116 ? 11.141 12.920 -13.543 1.00 57.41 116 ILE A O 1
ATOM 922 N N . ILE A 1 117 ? 10.421 12.368 -11.489 1.00 51.53 117 ILE A N 1
ATOM 923 C CA . ILE A 1 117 ? 9.788 11.114 -11.911 1.00 51.53 117 ILE A CA 1
ATOM 924 C C . ILE A 1 117 ? 8.432 11.496 -12.516 1.00 51.53 117 ILE A C 1
ATOM 926 O O . ILE A 1 117 ? 7.545 11.951 -11.791 1.00 51.53 117 ILE A O 1
ATOM 930 N N . GLY A 1 118 ? 8.336 11.414 -13.845 1.00 41.53 118 GLY A N 1
ATOM 931 C CA . GLY A 1 118 ? 7.111 11.638 -14.621 1.00 41.53 118 GLY A CA 1
ATOM 932 C C . GLY A 1 118 ? 6.221 10.408 -14.689 1.00 41.53 118 GLY A C 1
ATOM 933 O O . GLY A 1 118 ? 6.771 9.287 -14.625 1.00 41.53 118 GLY A O 1
#

Organism: NCBI:txid1433469

pLDDT: mean 70.7, std 18.36, range [29.06, 91.12]

Mean predicted aligned error: 15.89 Å

Foldseek 3Di:
DDDDPDDQDQALDPDPPPPVDDPDDDDDDDPVSYDPDNDLVVVCCVQCVPQQPDPDPVSVVVTDDDYPDVVVVVVSVVVSVVSHPDDDDDDDDCPDDPCPVPPVPPDDVVNVVPDDDD

Secondary structure (DSSP, 8-state):
----S--------S-----S--SS---PPPGGGS-S---HHHHHHHH-TTTTT---HHHHHT-----SSHHHHHHHHHHHHTTSSS---------S-S-TTSTT----HHHHTT----

Sequence (118 aa):
MQLNKKNLLIGYLEHIPTVAEIEGNIIQLSKNIILPFQDINALIHFIYPNLSASSDSQYLVKRAILAPKNKHVNAINAAIMTQFPGEAVEYLSADTIKNQTESNHQYLIEFLNSLIIG